Protein AF-A0AA42DLF4-F1 (afdb_monomer)

Nearest PDB structures (foldseek):
  5vmm-assembly1_E  TM=4.930E-01  e=3.413E+00  Staphylococcus aureus
  3pus-assembly2_B  TM=6.007E-01  e=8.805E+00  Homo sapiens
  4ij2-assembly1_G  TM=5.192E-01  e=9.380E+00  Staphylococcus aureus subsp. aureus USA300

Radius of gyration: 10.77 Å; Cα contacts (8 Å, |Δi|>4): 31; chains: 1; bounding box: 26×21×24 Å

pLDDT: mean 74.58, std 7.05, range [47.56, 85.94]

Mean predicted aligned error: 8.66 Å

Foldseek 3Di:
DLVVLCVVLVVCLVVVHDDDPVNVVSLVCSLPVDDPDHSVVSVVVSVVSVVVVVVD

Organism: NCBI:txid3018743

Sequence (56 aa):
MADEVSNALIDKIQTGKDLTVHDIIELTFTPIMGGKQSKVDKILQAIRLVKDVDKN

Solvent-accessible surface area (backbone atoms only — not comparable to full-atom values): 3338 Å² total; per-residue (Å²): 106,41,60,55,54,54,51,55,51,51,49,36,60,75,70,71,47,90,80,49,75,64,55,54,52,47,64,68,44,37,42,72,69,53,57,92,68,56,52,66,58,40,50,54,49,52,54,51,52,54,56,57,59,76,72,112

Structure (mmCIF, N/CA/C/O backbone):
data_AF-A0AA42DLF4-F1
#
_entry.id   AF-A0AA42DLF4-F1
#
loop_
_atom_site.group_PDB
_atom_site.id
_atom_site.type_symbol
_atom_site.label_atom_id
_atom_site.label_alt_id
_atom_site.label_comp_id
_atom_site.label_asym_id
_atom_site.label_entity_id
_atom_site.label_seq_i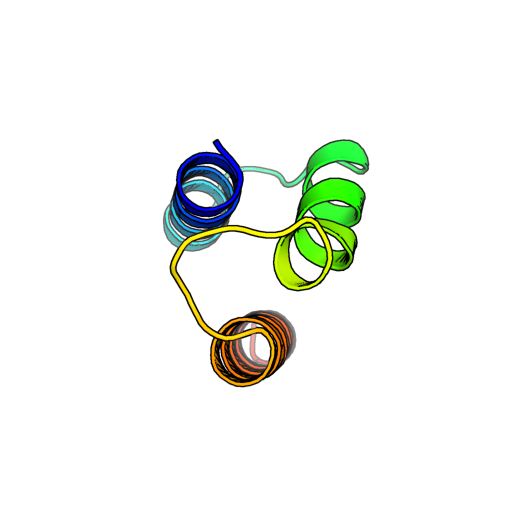d
_atom_site.pdbx_PDB_ins_code
_atom_site.Cartn_x
_atom_site.Cartn_y
_atom_site.Cartn_z
_atom_site.occupancy
_atom_site.B_iso_or_equiv
_atom_site.auth_seq_id
_atom_site.auth_comp_id
_atom_site.auth_asym_id
_atom_site.auth_atom_id
_atom_site.pdbx_PDB_model_num
ATOM 1 N N . MET A 1 1 ? 12.184 3.213 -4.097 1.00 64.69 1 MET A N 1
ATOM 2 C CA . MET A 1 1 ? 11.088 4.061 -4.607 1.00 64.69 1 MET A CA 1
ATOM 3 C C . MET A 1 1 ? 9.730 3.370 -4.538 1.00 64.69 1 MET A C 1
ATOM 5 O O . MET A 1 1 ? 9.074 3.558 -3.531 1.00 64.69 1 MET A O 1
ATOM 9 N N . ALA A 1 2 ? 9.297 2.535 -5.494 1.00 70.06 2 ALA A N 1
ATOM 10 C CA . ALA A 1 2 ? 7.933 1.965 -5.446 1.00 70.06 2 ALA A CA 1
ATOM 11 C C . ALA A 1 2 ? 7.664 1.074 -4.212 1.00 70.06 2 ALA A C 1
ATOM 13 O O . ALA A 1 2 ? 6.601 1.147 -3.606 1.00 70.06 2 ALA A O 1
ATOM 14 N N . ASP A 1 3 ? 8.642 0.265 -3.800 1.00 70.81 3 ASP A N 1
ATOM 15 C CA . ASP A 1 3 ? 8.479 -0.609 -2.628 1.00 70.81 3 ASP A CA 1
ATOM 16 C C . ASP A 1 3 ? 8.444 0.196 -1.308 1.00 70.81 3 ASP A C 1
ATOM 18 O O . ASP A 1 3 ? 7.761 -0.187 -0.365 1.00 70.81 3 ASP A O 1
ATOM 22 N N . GLU A 1 4 ? 9.119 1.350 -1.249 1.00 80.38 4 GLU A N 1
ATOM 23 C CA . GLU A 1 4 ? 9.099 2.244 -0.078 1.00 80.38 4 GLU A CA 1
ATOM 24 C C . GLU A 1 4 ? 7.747 2.943 0.073 1.00 80.38 4 GLU A C 1
ATOM 26 O O . GLU A 1 4 ? 7.233 3.026 1.185 1.00 80.38 4 GLU A O 1
ATOM 31 N N . VAL A 1 5 ? 7.144 3.375 -1.041 1.00 79.31 5 VAL A N 1
ATOM 32 C CA . VAL A 1 5 ? 5.789 3.954 -1.058 1.00 79.31 5 VAL A CA 1
ATOM 33 C C . VAL A 1 5 ? 4.768 2.919 -0.583 1.00 79.31 5 VAL A C 1
ATOM 35 O O . VAL A 1 5 ? 3.969 3.200 0.306 1.00 79.31 5 VAL A O 1
ATOM 38 N N . SER A 1 6 ? 4.857 1.682 -1.086 1.00 75.50 6 SER A N 1
ATOM 39 C CA . SER A 1 6 ? 3.980 0.590 -0.645 1.00 75.50 6 SER A CA 1
ATOM 40 C C . SER A 1 6 ? 4.111 0.308 0.855 1.00 75.50 6 SER A C 1
ATOM 42 O O . SER A 1 6 ? 3.105 0.138 1.541 1.00 75.50 6 SER A O 1
ATOM 44 N N . ASN A 1 7 ? 5.337 0.281 1.384 1.00 80.62 7 ASN A N 1
ATOM 45 C CA . ASN A 1 7 ? 5.574 0.027 2.806 1.00 80.62 7 ASN A CA 1
ATOM 46 C C . ASN A 1 7 ? 5.065 1.171 3.696 1.00 80.62 7 ASN A C 1
ATOM 48 O O . ASN A 1 7 ? 4.477 0.902 4.741 1.00 80.62 7 ASN A O 1
ATOM 52 N N . ALA A 1 8 ? 5.238 2.428 3.279 1.00 82.69 8 ALA A N 1
ATOM 5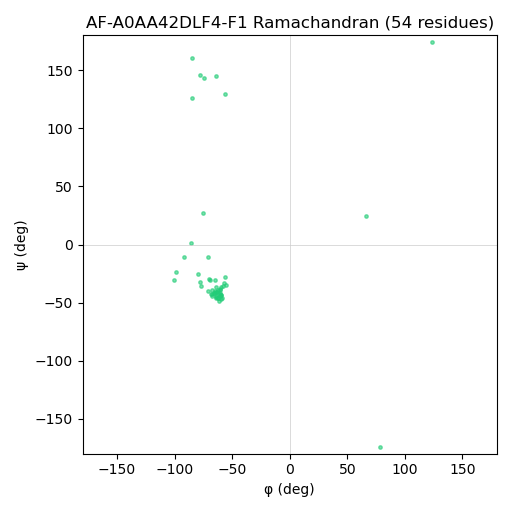3 C CA . ALA A 1 8 ? 4.724 3.585 4.010 1.00 82.69 8 ALA A CA 1
ATOM 54 C C . ALA A 1 8 ? 3.184 3.593 4.080 1.00 82.69 8 ALA A C 1
ATOM 56 O O . ALA A 1 8 ? 2.609 3.948 5.110 1.00 82.69 8 ALA A O 1
ATOM 57 N N . LEU A 1 9 ? 2.514 3.156 3.009 1.00 82.06 9 LEU A N 1
ATOM 58 C CA . LEU A 1 9 ? 1.055 3.020 2.966 1.00 82.06 9 LEU A CA 1
ATOM 59 C C . 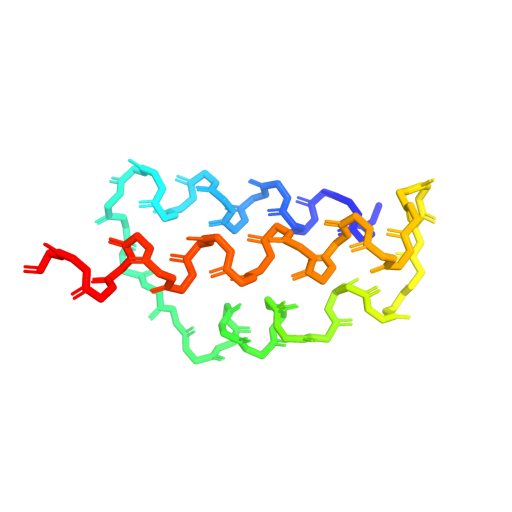LEU A 1 9 ? 0.553 1.898 3.880 1.00 82.06 9 LEU A C 1
ATOM 61 O O . LEU A 1 9 ? -0.421 2.086 4.608 1.00 82.06 9 LEU A O 1
ATOM 65 N N . ILE A 1 10 ? 1.240 0.752 3.882 1.00 81.31 10 ILE A N 1
ATOM 66 C CA . ILE A 1 10 ? 0.927 -0.366 4.782 1.00 81.31 10 ILE A CA 1
ATOM 67 C C . ILE A 1 10 ? 1.064 0.068 6.245 1.00 81.31 10 ILE A C 1
ATOM 69 O O . ILE A 1 10 ? 0.173 -0.217 7.041 1.00 81.31 10 ILE A O 1
ATOM 73 N N . ASP A 1 11 ? 2.126 0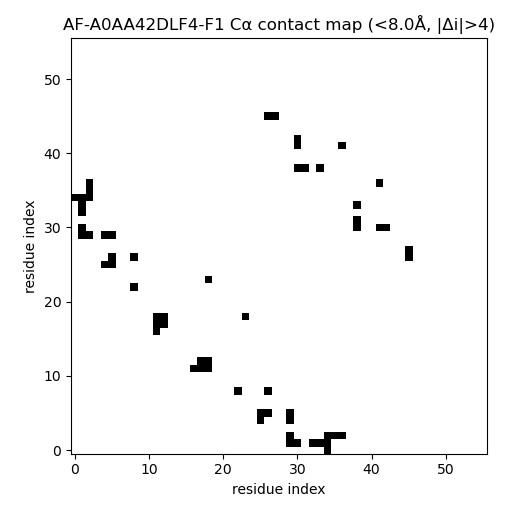.798 6.588 1.00 85.94 11 ASP A N 1
ATOM 74 C CA . ASP A 1 11 ? 2.338 1.311 7.945 1.00 85.94 11 ASP A CA 1
ATOM 75 C C . ASP A 1 11 ? 1.231 2.298 8.366 1.00 85.94 11 ASP A C 1
ATOM 77 O O . ASP A 1 11 ? 0.696 2.210 9.471 1.00 85.94 11 ASP A O 1
ATOM 81 N N . LYS A 1 12 ? 0.785 3.185 7.464 1.00 83.69 12 LYS A N 1
ATOM 82 C CA . LYS A 1 12 ? -0.380 4.063 7.702 1.00 83.69 12 LYS A CA 1
ATOM 83 C C . LYS A 1 12 ? -1.660 3.275 8.000 1.00 83.69 12 LYS A C 1
ATOM 85 O O . LYS A 1 12 ? -2.353 3.601 8.961 1.00 83.69 12 LYS A O 1
ATOM 90 N N . ILE A 1 13 ? -1.944 2.237 7.207 1.00 80.81 13 ILE A N 1
ATOM 91 C CA . ILE A 1 13 ? -3.116 1.365 7.393 1.00 80.81 13 ILE A CA 1
ATOM 92 C C . ILE A 1 13 ? -3.033 0.637 8.741 1.00 80.81 13 ILE A C 1
ATOM 94 O O . ILE A 1 13 ? -4.003 0.614 9.494 1.00 80.81 13 ILE A O 1
ATOM 98 N N . GLN A 1 14 ? -1.868 0.078 9.076 1.00 80.12 14 GLN A N 1
ATOM 99 C CA . GLN A 1 14 ? -1.664 -0.674 10.318 1.00 80.12 14 GLN A CA 1
ATOM 100 C C . GLN A 1 14 ? -1.694 0.209 11.570 1.00 80.12 14 GLN A C 1
ATOM 102 O O . GLN A 1 14 ? -2.116 -0.245 12.630 1.00 80.12 14 GLN A O 1
ATOM 107 N N . THR A 1 15 ? -1.273 1.468 11.456 1.00 85.12 15 THR A N 1
ATOM 108 C CA . THR A 1 15 ? -1.285 2.435 12.564 1.00 85.12 15 THR A CA 1
ATOM 109 C C . THR A 1 15 ? -2.622 3.164 12.721 1.00 85.12 15 THR A C 1
ATOM 111 O O . THR A 1 15 ? -2.747 4.002 13.614 1.00 85.12 15 THR A O 1
ATOM 114 N N . GLY A 1 16 ? -3.624 2.850 11.889 1.00 76.69 16 GLY A N 1
ATOM 115 C CA . GLY A 1 16 ? -4.956 3.458 11.948 1.00 76.69 16 GLY A CA 1
ATOM 116 C C . GLY A 1 16 ? -4.965 4.951 11.611 1.00 76.69 16 GLY A C 1
ATOM 117 O O . GLY A 1 16 ? -5.840 5.679 12.074 1.00 76.69 16 GLY A O 1
ATOM 118 N N . LYS A 1 17 ? -3.972 5.429 10.851 1.00 80.56 17 LYS A N 1
ATOM 119 C CA . LYS A 1 17 ? -3.919 6.820 10.386 1.00 80.56 17 LYS A CA 1
ATOM 120 C C . LYS A 1 17 ? -4.868 7.019 9.210 1.00 80.56 17 LYS A C 1
ATOM 122 O O . LYS A 1 17 ? -4.997 6.139 8.361 1.00 80.56 17 LYS A O 1
ATOM 127 N N . ASP A 1 18 ? -5.455 8.211 9.126 1.00 80.56 18 ASP A N 1
ATOM 128 C CA . ASP A 1 18 ? -6.328 8.579 8.013 1.00 80.56 18 ASP A CA 1
ATOM 129 C C . ASP A 1 18 ? -5.617 8.437 6.660 1.00 80.56 18 ASP A C 1
ATOM 131 O O . ASP A 1 18 ? -4.514 8.955 6.436 1.00 80.56 18 ASP A O 1
ATOM 135 N N . LEU A 1 19 ? -6.289 7.732 5.751 1.00 80.88 19 LEU A N 1
ATOM 136 C CA . LEU A 1 19 ? -5.887 7.579 4.360 1.00 80.88 19 LEU A CA 1
ATOM 137 C C . LEU A 1 19 ? -6.406 8.761 3.547 1.00 80.88 19 LEU A C 1
ATOM 139 O O . LEU A 1 19 ? -7.600 9.057 3.522 1.00 80.88 19 LEU A O 1
ATOM 143 N N . THR A 1 20 ? -5.504 9.420 2.834 1.00 85.62 20 THR A N 1
ATOM 144 C CA . THR A 1 20 ? -5.861 10.464 1.875 1.00 85.62 20 THR A CA 1
ATOM 145 C C . THR A 1 20 ? -6.223 9.853 0.520 1.00 85.62 20 THR A C 1
ATOM 147 O O . THR A 1 20 ? -5.823 8.740 0.184 1.00 85.62 20 THR A O 1
ATOM 150 N N . VAL A 1 21 ? -6.932 10.609 -0.323 1.00 74.94 21 VAL A N 1
ATOM 151 C CA . VAL A 1 21 ? -7.225 10.189 -1.708 1.00 74.94 21 VAL A CA 1
ATOM 152 C C . VAL A 1 21 ? -5.938 9.908 -2.496 1.00 74.94 21 VAL A C 1
ATOM 154 O O . VAL A 1 21 ? -5.906 9.002 -3.325 1.00 74.94 21 VAL A O 1
ATOM 157 N N . HIS A 1 22 ? -4.860 10.642 -2.206 1.00 77.50 22 HIS A N 1
ATOM 158 C CA . HIS A 1 22 ? -3.551 10.405 -2.808 1.00 77.50 22 HIS A CA 1
ATOM 159 C C . HIS A 1 22 ? -2.968 9.048 -2.393 1.00 77.50 22 HIS A C 1
ATOM 161 O O . HIS A 1 22 ? -2.497 8.314 -3.254 1.00 77.50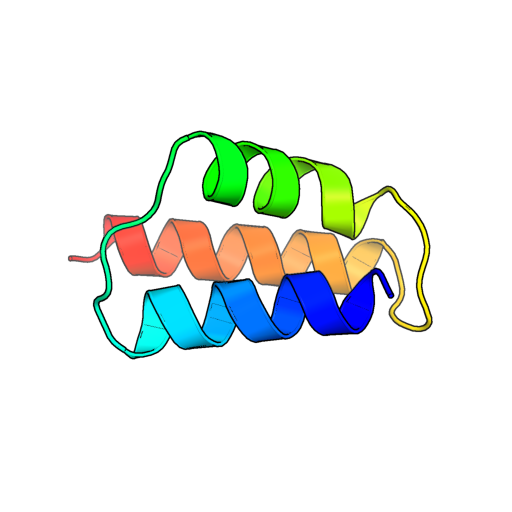 22 HIS A O 1
ATOM 167 N N . ASP A 1 23 ? -3.098 8.673 -1.115 1.00 76.56 23 ASP A N 1
ATOM 168 C CA . ASP A 1 23 ? -2.649 7.372 -0.602 1.00 76.56 23 ASP A CA 1
ATOM 169 C C . ASP A 1 23 ? -3.373 6.208 -1.309 1.00 76.56 23 ASP A C 1
ATOM 171 O O . ASP A 1 23 ? -2.762 5.194 -1.638 1.00 76.56 23 ASP A O 1
ATOM 175 N N . ILE A 1 24 ? -4.671 6.361 -1.604 1.00 77.06 24 ILE A N 1
ATOM 176 C CA . ILE A 1 24 ? -5.464 5.354 -2.334 1.00 77.06 24 ILE A CA 1
ATOM 177 C C . ILE A 1 24 ? -5.000 5.228 -3.791 1.00 77.06 24 ILE A C 1
ATOM 179 O O . ILE A 1 24 ? -4.874 4.112 -4.305 1.00 77.06 24 ILE A O 1
ATOM 183 N N . ILE A 1 25 ? -4.732 6.358 -4.455 1.00 74.31 25 ILE A N 1
ATOM 184 C CA . ILE A 1 25 ? -4.183 6.397 -5.820 1.00 74.31 25 ILE A CA 1
ATOM 185 C C . ILE A 1 25 ? -2.809 5.715 -5.837 1.00 74.31 25 ILE A C 1
ATOM 187 O O . ILE A 1 25 ? -2.558 4.823 -6.647 1.00 74.31 25 ILE A O 1
ATOM 191 N N . GLU A 1 26 ? -1.925 6.058 -4.904 1.00 77.62 26 GLU A N 1
ATOM 192 C CA . GLU A 1 26 ? -0.624 5.405 -4.797 1.00 77.62 26 GLU A CA 1
ATOM 193 C C . GLU A 1 26 ? -0.773 3.902 -4.535 1.00 77.62 26 GLU A C 1
ATOM 195 O O . GLU A 1 26 ? -0.134 3.110 -5.227 1.00 77.62 26 GLU A O 1
ATOM 200 N N . LEU A 1 27 ? -1.671 3.470 -3.646 1.00 76.00 27 LEU A N 1
ATOM 201 C CA . LEU A 1 27 ? -1.923 2.049 -3.376 1.00 76.00 27 LEU A CA 1
ATOM 202 C C . LEU A 1 27 ? -2.381 1.282 -4.630 1.00 76.00 27 LEU A C 1
ATOM 204 O O . LEU A 1 27 ? -1.998 0.129 -4.825 1.00 76.00 27 LEU A O 1
ATOM 208 N N . THR A 1 28 ? -3.173 1.915 -5.501 1.00 71.19 28 THR A N 1
ATOM 209 C CA . THR A 1 28 ? -3.686 1.280 -6.727 1.00 71.19 28 THR A CA 1
ATOM 210 C C . THR A 1 28 ? -2.642 1.194 -7.836 1.00 71.19 28 THR A C 1
ATOM 212 O O . THR A 1 28 ? -2.604 0.198 -8.562 1.00 71.19 28 THR A O 1
ATOM 215 N N . PHE A 1 29 ? -1.765 2.192 -7.969 1.00 71.75 29 PHE A N 1
ATOM 216 C CA . PHE A 1 29 ? -0.803 2.248 -9.076 1.00 71.75 29 PHE A CA 1
ATOM 217 C C 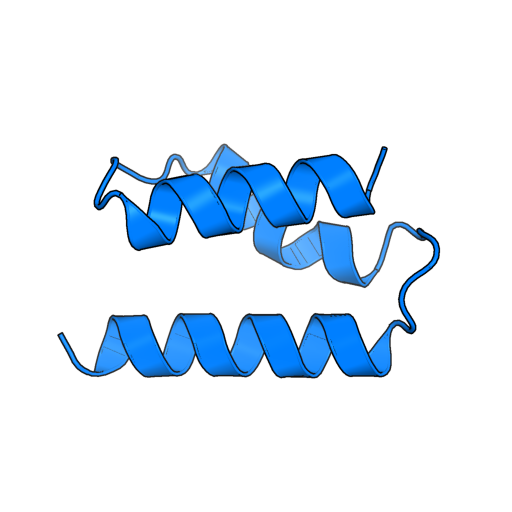. PHE A 1 29 ? 0.603 1.742 -8.713 1.00 71.75 29 PHE A C 1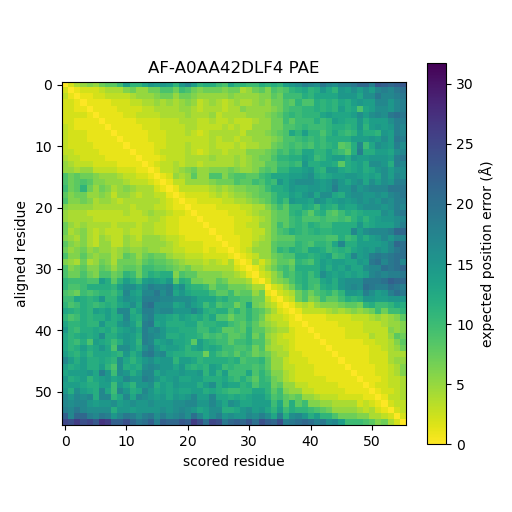
ATOM 219 O O . PHE A 1 29 ? 1.316 1.248 -9.592 1.00 71.75 29 PHE A O 1
ATOM 226 N N . THR A 1 30 ? 0.999 1.763 -7.437 1.00 73.31 30 THR A N 1
ATOM 227 C CA . THR A 1 30 ? 2.305 1.261 -6.956 1.00 73.31 30 THR A CA 1
ATOM 228 C C . THR A 1 30 ? 2.569 -0.218 -7.289 1.00 73.31 30 THR A C 1
ATOM 230 O O . THR A 1 30 ? 3.703 -0.546 -7.653 1.00 73.31 30 THR A O 1
ATOM 233 N N . PRO A 1 31 ? 1.564 -1.123 -7.284 1.00 63.72 31 PRO A N 1
ATOM 234 C CA . PRO A 1 31 ? 1.716 -2.492 -7.783 1.00 63.72 31 PRO A CA 1
ATOM 235 C C . PRO A 1 31 ? 2.194 -2.593 -9.235 1.00 63.72 31 PRO A C 1
ATOM 237 O O . PRO A 1 31 ? 2.843 -3.565 -9.629 1.00 63.72 31 PRO A O 1
ATOM 240 N N . ILE A 1 32 ? 1.878 -1.581 -10.042 1.00 68.12 32 ILE A N 1
ATOM 241 C CA . ILE A 1 32 ? 2.072 -1.582 -11.490 1.00 68.12 32 ILE A CA 1
ATOM 242 C C . ILE A 1 32 ? 3.331 -0.790 -11.877 1.00 68.12 32 ILE A C 1
ATOM 244 O O . ILE A 1 32 ? 4.000 -1.179 -12.843 1.00 68.12 32 ILE A O 1
ATOM 248 N N . MET A 1 33 ? 3.690 0.239 -11.093 1.00 65.81 33 MET A N 1
ATOM 249 C CA . MET A 1 33 ? 4.782 1.206 -11.322 1.00 65.81 33 MET A CA 1
ATOM 250 C C . MET A 1 33 ? 6.219 0.687 -11.064 1.00 65.81 33 MET A C 1
ATOM 252 O O . MET A 1 33 ? 7.141 1.459 -10.817 1.00 65.81 33 MET A O 1
ATOM 256 N N . GLY A 1 34 ? 6.465 -0.618 -11.200 1.00 65.31 34 GLY A N 1
ATOM 257 C CA . GLY A 1 34 ? 7.807 -1.201 -11.045 1.00 65.31 34 GLY A CA 1
ATOM 258 C C . GLY A 1 34 ? 8.231 -1.380 -9.581 1.00 65.31 34 GLY A C 1
ATOM 259 O O . GLY A 1 34 ? 7.427 -1.226 -8.666 1.00 65.31 34 GLY A O 1
ATOM 260 N N . GLY A 1 35 ? 9.477 -1.792 -9.340 1.00 65.56 35 GLY A N 1
ATOM 261 C CA . GLY A 1 35 ? 9.989 -2.194 -8.016 1.00 65.56 35 GLY A CA 1
ATOM 262 C C . GLY A 1 35 ? 10.557 -3.616 -8.023 1.00 65.56 35 GLY A C 1
ATOM 263 O O . GLY A 1 35 ? 10.492 -4.299 -9.044 1.00 65.56 35 GLY A O 1
ATOM 264 N N . LYS A 1 36 ? 11.155 -4.052 -6.907 1.00 65.94 36 LYS A N 1
ATOM 265 C CA . LYS A 1 36 ? 11.814 -5.370 -6.816 1.00 65.94 36 LYS A CA 1
ATOM 266 C C . LYS A 1 36 ? 10.825 -6.515 -6.599 1.00 65.94 36 LYS A C 1
ATOM 268 O O . LYS A 1 36 ? 11.123 -7.647 -6.964 1.00 65.94 36 LYS A O 1
ATOM 273 N N . GLN A 1 37 ? 9.666 -6.230 -6.012 1.00 66.25 37 GLN A N 1
ATOM 274 C CA . GLN A 1 37 ? 8.598 -7.212 -5.821 1.00 66.25 37 GLN A CA 1
ATOM 275 C C . GLN A 1 37 ? 7.869 -7.519 -7.132 1.00 66.25 37 GLN A C 1
ATOM 277 O O . GLN A 1 37 ? 7.624 -6.620 -7.942 1.00 66.25 37 GLN A O 1
ATOM 282 N N . SER A 1 38 ? 7.478 -8.783 -7.322 1.00 76.38 38 SER A N 1
ATOM 283 C CA . SER A 1 38 ? 6.727 -9.179 -8.511 1.00 76.38 38 SER A CA 1
ATOM 284 C C . SER A 1 38 ? 5.360 -8.489 -8.535 1.00 76.38 38 SER A C 1
ATOM 286 O O . SER A 1 38 ? 4.727 -8.291 -7.496 1.00 76.38 38 SER A O 1
ATOM 288 N N . LYS A 1 39 ? 4.873 -8.135 -9.731 1.00 71.06 39 LYS A N 1
ATOM 289 C CA . LYS A 1 39 ? 3.546 -7.512 -9.891 1.00 71.06 39 LYS A CA 1
ATOM 290 C C . LYS A 1 39 ? 2.435 -8.369 -9.266 1.00 71.06 39 LYS A C 1
ATOM 292 O O . LYS A 1 39 ? 1.496 -7.823 -8.701 1.00 71.06 39 LYS A O 1
ATOM 297 N N . VAL A 1 40 ? 2.567 -9.697 -9.334 1.00 76.00 40 VAL A N 1
ATOM 298 C CA . VAL A 1 40 ? 1.607 -10.655 -8.762 1.00 76.00 40 VAL A CA 1
ATOM 299 C C . VAL A 1 40 ? 1.551 -10.538 -7.240 1.00 76.00 40 VAL A C 1
ATOM 301 O O . VAL A 1 40 ? 0.458 -10.465 -6.681 1.00 76.00 40 VAL A O 1
ATOM 304 N N . ASP A 1 41 ? 2.705 -10.445 -6.575 1.00 73.19 41 ASP A N 1
ATOM 305 C CA . ASP A 1 41 ? 2.765 -10.311 -5.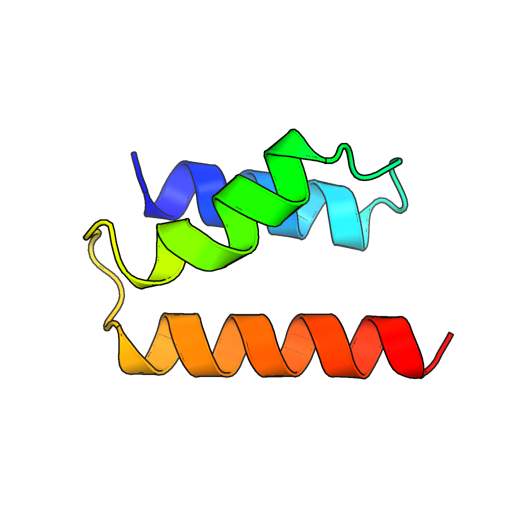114 1.00 73.19 41 ASP A CA 1
ATOM 306 C C . ASP A 1 41 ? 2.136 -8.998 -4.650 1.00 73.19 41 ASP A C 1
ATOM 308 O O . ASP A 1 41 ? 1.367 -8.983 -3.688 1.00 73.19 41 ASP A O 1
ATOM 312 N N . LYS A 1 42 ? 2.392 -7.906 -5.382 1.00 73.00 42 LYS A N 1
ATOM 313 C CA . LYS A 1 42 ? 1.813 -6.591 -5.083 1.00 73.00 42 LYS A CA 1
ATOM 314 C C . LYS A 1 42 ? 0.290 -6.578 -5.249 1.00 73.00 42 LYS A C 1
ATOM 316 O O . LYS A 1 42 ? -0.412 -6.018 -4.411 1.00 73.00 42 LYS A O 1
ATOM 321 N N . ILE A 1 43 ? -0.235 -7.239 -6.285 1.00 76.38 43 ILE A N 1
ATOM 322 C CA . ILE A 1 43 ? -1.685 -7.392 -6.496 1.00 76.38 43 ILE A CA 1
ATOM 323 C C . ILE A 1 43 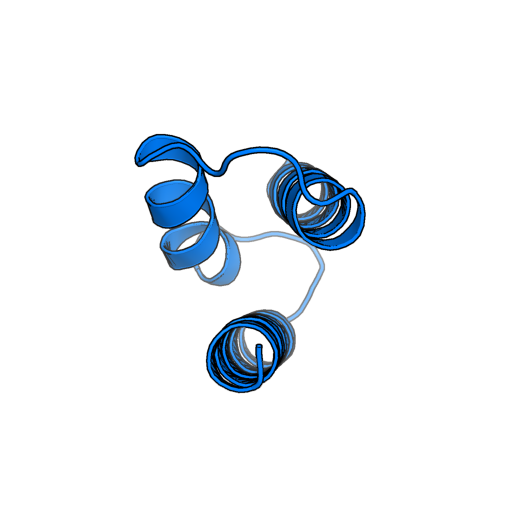? -2.315 -8.218 -5.367 1.00 76.38 43 ILE A C 1
ATOM 325 O O . ILE A 1 43 ? -3.331 -7.810 -4.804 1.00 76.38 43 ILE A O 1
ATOM 329 N N . LEU A 1 44 ? -1.707 -9.349 -4.988 1.00 79.12 44 LEU A N 1
ATOM 330 C CA . LEU A 1 44 ? -2.205 -10.166 -3.876 1.00 79.12 44 LEU A CA 1
ATOM 331 C C . LEU A 1 44 ? -2.220 -9.387 -2.555 1.00 79.12 44 LEU A C 1
ATOM 333 O O . LEU A 1 44 ? -3.148 -9.541 -1.761 1.00 79.12 44 LEU A O 1
ATOM 337 N N . GLN A 1 45 ? -1.198 -8.565 -2.314 1.00 77.38 45 GLN A N 1
ATOM 338 C CA . GLN A 1 45 ? -1.083 -7.761 -1.103 1.00 77.38 45 GLN A CA 1
ATOM 339 C C . GLN A 1 45 ? -2.167 -6.675 -1.044 1.00 77.38 45 GLN A C 1
ATOM 341 O O . GLN A 1 45 ? -2.832 -6.554 -0.019 1.00 77.38 45 GLN A O 1
ATOM 346 N N . ALA A 1 46 ? -2.430 -5.972 -2.152 1.00 76.50 46 ALA A N 1
ATOM 347 C CA . ALA A 1 46 ? -3.523 -5.002 -2.242 1.00 76.50 46 ALA A CA 1
ATOM 348 C C . ALA A 1 46 ? -4.901 -5.644 -1.985 1.00 76.50 46 ALA A C 1
ATOM 350 O O . ALA A 1 46 ? -5.691 -5.113 -1.208 1.00 76.50 46 ALA A O 1
ATOM 351 N N . ILE A 1 47 ? -5.169 -6.823 -2.562 1.00 80.12 47 ILE A N 1
ATOM 352 C CA . ILE A 1 47 ? -6.424 -7.565 -2.331 1.00 80.12 47 ILE A CA 1
ATOM 353 C C . ILE A 1 47 ? -6.590 -7.931 -0.849 1.00 80.12 47 ILE A C 1
ATOM 355 O O . ILE A 1 47 ? -7.689 -7.821 -0.306 1.00 80.12 47 ILE A O 1
ATOM 359 N N . ARG A 1 48 ? -5.512 -8.367 -0.182 1.00 79.19 48 ARG A N 1
ATOM 360 C CA . ARG A 1 48 ? -5.540 -8.695 1.254 1.00 79.19 48 ARG A CA 1
ATOM 361 C C . ARG A 1 48 ? -5.849 -7.467 2.107 1.00 79.19 48 ARG A C 1
ATOM 363 O O . ARG A 1 48 ? -6.720 -7.558 2.961 1.00 79.19 48 ARG A O 1
ATOM 370 N N . LEU A 1 49 ? -5.202 -6.336 1.823 1.00 75.19 49 LEU A N 1
ATOM 371 C CA . LEU A 1 49 ? -5.433 -5.081 2.543 1.00 75.19 49 LEU A CA 1
ATOM 372 C C . LEU A 1 49 ? -6.890 -4.619 2.430 1.00 75.19 49 LEU A C 1
ATOM 374 O O . LEU A 1 49 ? -7.510 -4.323 3.443 1.00 75.19 49 LEU A O 1
ATOM 378 N N . VAL A 1 50 ? -7.464 -4.625 1.221 1.00 74.00 50 VAL A N 1
ATOM 379 C CA . VAL A 1 50 ? -8.876 -4.250 1.013 1.00 74.00 50 VAL A CA 1
ATOM 380 C C . VAL A 1 50 ? -9.818 -5.184 1.776 1.00 74.00 50 VAL A C 1
ATOM 382 O O . VAL A 1 50 ? -10.755 -4.725 2.420 1.00 74.00 50 VAL A O 1
ATOM 385 N N . LYS A 1 51 ? -9.552 -6.493 1.749 1.00 74.00 51 LYS A N 1
ATOM 386 C CA . LYS A 1 51 ? -10.352 -7.488 2.472 1.00 74.00 51 LYS A CA 1
ATOM 387 C C . LYS A 1 51 ? -10.281 -7.326 3.996 1.00 74.00 51 LYS A C 1
ATOM 389 O O . LYS A 1 51 ? -11.234 -7.692 4.677 1.00 74.00 51 LYS A O 1
ATOM 394 N N . ASP A 1 52 ? -9.165 -6.840 4.527 1.00 72.81 52 ASP A N 1
ATOM 395 C CA . ASP A 1 52 ? -9.022 -6.580 5.960 1.00 72.81 52 ASP A CA 1
ATOM 396 C C . ASP A 1 52 ? -9.713 -5.270 6.371 1.00 72.81 52 ASP A C 1
ATOM 398 O O . ASP A 1 52 ? -10.280 -5.213 7.458 1.00 72.81 52 ASP A O 1
ATOM 402 N N . VAL A 1 53 ? -9.753 -4.262 5.489 1.00 70.44 53 VAL A N 1
ATOM 403 C CA . VAL A 1 53 ? -10.554 -3.039 5.693 1.00 70.44 53 VAL A CA 1
ATOM 404 C C . VAL A 1 53 ? -12.054 -3.348 5.709 1.00 70.44 53 VAL A C 1
ATOM 406 O O . VAL A 1 53 ? -12.752 -2.835 6.568 1.00 70.44 53 VAL A O 1
ATOM 409 N N . ASP A 1 54 ? -12.541 -4.219 4.821 1.00 66.69 54 ASP A N 1
ATOM 410 C CA . ASP A 1 54 ? -13.969 -4.586 4.717 1.00 66.69 54 ASP A CA 1
ATOM 411 C C . ASP A 1 54 ? -14.482 -5.448 5.894 1.00 66.69 54 ASP A C 1
ATOM 413 O O . ASP A 1 54 ? -15.677 -5.694 6.035 1.00 66.69 54 ASP A O 1
ATOM 417 N N . LYS A 1 55 ? -13.576 -5.957 6.740 1.00 59.22 55 LYS A N 1
ATOM 418 C CA . LYS A 1 55 ? -13.916 -6.746 7.936 1.00 59.22 55 LYS A CA 1
ATOM 419 C C . LYS A 1 55 ? -14.061 -5.917 9.214 1.00 59.22 55 LYS A C 1
ATOM 421 O O . LYS A 1 55 ? -14.498 -6.484 10.218 1.00 59.22 55 LYS A O 1
ATOM 426 N N . ASN A 1 56 ? -13.668 -4.646 9.184 1.00 47.56 56 ASN A N 1
ATOM 427 C CA . ASN A 1 56 ? -13.854 -3.683 10.272 1.00 47.56 56 ASN A CA 1
ATOM 428 C C . ASN A 1 56 ? -15.054 -2.783 9.978 1.00 47.56 56 ASN A C 1
ATOM 430 O O . ASN A 1 56 ? -15.728 -2.404 10.961 1.00 47.56 56 ASN A O 1
#

Secondary structure (DSSP, 8-state):
-HHHHHHHHHHHHHTTPPPPHHHHHHHHHTTTS--SS-HHHHHHHHHHHHHHHTT-